Protein AF-A0AAE2YEV3-F1 (afdb_monomer)

pLDDT: mean 71.91, std 13.07, range [46.88, 93.44]

Radius of gyration: 21.53 Å; Cα contacts (8 Å, |Δi|>4): 24; chains: 1; bounding box: 31×25×66 Å

Secondary structure (DSSP, 8-state):
---TTS-S----GGG-HHHHHHHHHHHHHHS-TTS-TT-----BTTB-HHHHHHHHHHHHHHHHHHHHHHHH----HHHHHHHHHHHH--

Solvent-accessible surface area (backbone atoms only — not comparable to full-atom values): 5652 Å² total; per-residue (Å²): 145,80,73,87,76,77,76,67,89,67,71,64,70,80,74,49,64,67,62,53,52,53,50,52,52,53,54,56,68,45,47,68,79,87,55,62,96,83,67,81,52,74,61,56,96,84,40,49,55,62,58,56,50,35,52,53,43,53,53,49,50,51,52,49,52,52,49,50,42,62,72,64,55,67,77,54,59,63,56,56,51,51,54,49,57,54,65,74,78,107

Foldseek 3Di:
DPPPVPQDPPVPLVVPVVLVVVVVVLVVQLDPPVDPDPPQDDQDPNHGPSVVSNVVSVVVVVVSVVVSCVVRVPPCVVVSVVVVVVVVVD

Structure (mmCIF, N/CA/C/O backbone):
data_AF-A0AAE2YEV3-F1
#
_entry.id   AF-A0AAE2YEV3-F1
#
loop_
_atom_site.group_PDB
_atom_site.id
_atom_site.type_symbol
_atom_site.label_atom_id
_atom_site.label_alt_id
_atom_site.label_comp_id
_atom_site.label_asym_id
_atom_site.label_entity_id
_atom_site.label_seq_id
_atom_site.pdbx_PDB_ins_code
_atom_site.Cartn_x
_atom_site.Cartn_y
_atom_site.Cartn_z
_atom_site.occupancy
_atom_site.B_iso_or_equiv
_atom_site.auth_seq_id
_atom_site.auth_comp_id
_atom_site.auth_asym_id
_atom_site.auth_atom_id
_atom_site.pdbx_PDB_model_num
ATOM 1 N N . MET A 1 1 ? -6.670 4.977 -35.887 1.00 46.94 1 MET A N 1
ATOM 2 C CA . MET A 1 1 ? -6.695 5.630 -34.555 1.00 46.94 1 MET A CA 1
ATOM 3 C C . MET A 1 1 ? -6.419 4.608 -33.437 1.00 46.94 1 MET A C 1
ATOM 5 O O . MET A 1 1 ? -7.043 4.681 -32.391 1.00 46.94 1 MET A O 1
ATOM 9 N N . HIS A 1 2 ? -5.503 3.645 -33.635 1.00 46.88 2 HIS A N 1
ATOM 10 C CA . HIS A 1 2 ? -5.128 2.653 -32.606 1.00 46.88 2 HIS A CA 1
ATOM 11 C C . HIS A 1 2 ? -3.599 2.480 -32.455 1.00 46.88 2 HIS A C 1
ATOM 13 O O . HIS A 1 2 ? -3.151 1.769 -31.564 1.00 46.88 2 HIS A O 1
ATOM 19 N N . ASP A 1 3 ? -2.787 3.192 -33.249 1.00 52.25 3 ASP A N 1
ATOM 20 C CA . ASP A 1 3 ? -1.353 2.891 -33.411 1.00 52.25 3 ASP A CA 1
ATOM 21 C C . ASP A 1 3 ? -0.400 3.844 -32.670 1.00 52.25 3 ASP A C 1
ATOM 23 O O . ASP A 1 3 ? 0.798 3.585 -32.582 1.00 52.25 3 ASP A O 1
ATOM 27 N N . VAL A 1 4 ? -0.907 4.935 -32.082 1.00 54.47 4 VAL A N 1
ATOM 28 C CA . VAL A 1 4 ? -0.069 5.933 -31.380 1.00 54.47 4 VAL A CA 1
ATOM 29 C C . VAL A 1 4 ? 0.410 5.478 -29.994 1.00 54.47 4 VAL A C 1
ATOM 31 O O . VAL A 1 4 ? 1.250 6.136 -29.389 1.00 54.47 4 VAL A O 1
ATOM 34 N N . VAL A 1 5 ? -0.101 4.354 -29.482 1.00 55.62 5 VAL A N 1
ATOM 35 C CA . VAL A 1 5 ? 0.227 3.848 -28.135 1.00 55.62 5 VAL A CA 1
ATOM 36 C C . VAL A 1 5 ? 1.496 2.977 -28.128 1.00 55.62 5 VAL A C 1
ATOM 38 O O . VAL A 1 5 ? 2.131 2.830 -27.089 1.00 55.62 5 VAL A O 1
ATOM 41 N N . ASN A 1 6 ? 1.937 2.447 -29.275 1.00 48.38 6 ASN A N 1
ATOM 42 C CA . ASN A 1 6 ? 2.934 1.365 -29.329 1.00 48.38 6 ASN A CA 1
ATOM 43 C C . ASN A 1 6 ? 4.395 1.794 -29.607 1.00 48.38 6 ASN A C 1
ATOM 45 O O . ASN A 1 6 ? 5.208 0.985 -30.045 1.00 48.38 6 ASN A O 1
ATOM 49 N N . MET A 1 7 ? 4.763 3.059 -29.372 1.00 47.53 7 MET A N 1
ATOM 50 C CA . MET A 1 7 ? 6.068 3.607 -29.804 1.00 47.53 7 MET A CA 1
ATOM 51 C C . MET A 1 7 ? 7.071 3.912 -28.690 1.00 47.53 7 MET A C 1
ATOM 53 O O . MET A 1 7 ? 8.215 4.246 -28.993 1.00 47.53 7 MET A O 1
ATOM 57 N N . CYS A 1 8 ? 6.704 3.750 -27.420 1.00 48.78 8 CYS A N 1
ATOM 58 C CA . CYS A 1 8 ? 7.703 3.694 -26.360 1.00 48.78 8 CYS A CA 1
ATOM 59 C C . CYS A 1 8 ? 8.110 2.230 -26.177 1.00 48.78 8 CYS A C 1
ATOM 61 O O . CYS A 1 8 ? 7.263 1.439 -25.763 1.00 48.78 8 CYS A O 1
ATOM 63 N N . PRO A 1 9 ? 9.381 1.845 -26.414 1.00 49.62 9 PRO A N 1
ATOM 64 C CA . PRO A 1 9 ? 9.984 0.690 -25.763 1.00 49.62 9 PRO A CA 1
ATOM 65 C C . PRO A 1 9 ? 9.957 0.930 -24.253 1.00 49.62 9 PRO A C 1
ATOM 67 O O . PRO A 1 9 ? 10.941 1.306 -23.617 1.00 49.62 9 PRO A O 1
ATOM 70 N N . PHE A 1 10 ? 8.773 0.774 -23.680 1.00 54.34 10 PHE A N 1
ATOM 71 C CA . PHE A 1 10 ? 8.532 0.750 -22.263 1.00 54.34 10 PHE A CA 1
ATOM 72 C C . PHE A 1 10 ? 9.229 -0.519 -21.808 1.00 54.34 10 PHE A C 1
ATOM 74 O O . PHE A 1 10 ? 8.707 -1.618 -21.971 1.00 54.34 10 PHE A O 1
ATOM 81 N N . LYS A 1 11 ? 10.483 -0.396 -21.371 1.00 51.00 11 LYS A N 1
ATOM 82 C CA . LYS A 1 11 ? 11.237 -1.501 -20.790 1.00 51.00 11 LYS A CA 1
ATOM 83 C C . LYS A 1 11 ? 10.429 -1.976 -19.595 1.00 51.00 11 LYS A C 1
ATOM 85 O O . LYS A 1 11 ? 10.550 -1.356 -18.548 1.00 51.00 11 LYS A O 1
ATOM 90 N N . GLU A 1 12 ? 9.579 -2.987 -19.799 1.00 52.47 12 GLU A N 1
ATOM 91 C CA . GLU A 1 12 ? 8.485 -3.392 -18.910 1.00 52.47 12 GLU A CA 1
ATOM 92 C C . GLU A 1 12 ? 8.999 -3.538 -17.474 1.00 52.47 12 GLU A C 1
ATOM 94 O O . GLU A 1 12 ? 9.533 -4.587 -17.093 1.00 52.47 12 GLU A O 1
ATOM 99 N N . PRO A 1 13 ? 8.884 -2.478 -16.654 1.00 54.91 13 PRO A N 1
ATOM 100 C CA . PRO A 1 13 ? 9.535 -2.441 -15.357 1.00 54.91 13 PRO A CA 1
ATOM 101 C C . PRO A 1 13 ? 8.819 -3.380 -14.382 1.00 54.91 13 PRO A C 1
ATOM 103 O O . PRO A 1 13 ? 9.421 -3.832 -13.411 1.00 54.91 13 PRO A O 1
ATOM 106 N N . LEU A 1 14 ? 7.573 -3.757 -14.701 1.00 57.69 14 LEU A N 1
ATOM 107 C CA . LEU A 1 14 ? 6.770 -4.751 -13.996 1.00 57.69 14 LEU A CA 1
ATOM 108 C C . LEU A 1 14 ? 7.245 -6.200 -14.174 1.00 57.69 14 LEU A C 1
ATOM 110 O O . LEU A 1 14 ? 6.800 -7.063 -13.422 1.00 57.69 14 LEU A O 1
ATOM 114 N N . LYS A 1 15 ? 8.157 -6.503 -15.108 1.00 63.25 15 LYS A N 1
ATOM 115 C CA . LYS A 1 15 ? 8.599 -7.891 -15.338 1.00 63.25 15 LYS A CA 1
ATOM 116 C C . LYS A 1 15 ? 9.535 -8.420 -14.240 1.00 63.25 15 LYS A C 1
ATOM 118 O O . LYS A 1 15 ? 9.835 -9.612 -14.188 1.00 63.25 15 LYS A O 1
ATOM 123 N N . LYS A 1 16 ? 10.009 -7.553 -13.336 1.00 72.38 16 LYS A N 1
ATOM 124 C CA . LYS A 1 16 ? 10.830 -7.967 -12.193 1.00 72.38 16 LYS A CA 1
ATOM 125 C C . LYS A 1 16 ? 9.951 -8.536 -11.082 1.00 72.38 16 LYS A C 1
ATOM 127 O O . LYS A 1 16 ? 9.393 -7.795 -10.277 1.00 72.38 16 LYS A O 1
ATOM 132 N N . TRP A 1 17 ? 9.922 -9.863 -10.994 1.00 76.62 17 TRP A N 1
ATOM 133 C CA . TRP A 1 17 ? 9.154 -10.618 -9.997 1.00 76.62 17 TRP A CA 1
ATOM 134 C C . TRP A 1 17 ? 9.458 -10.220 -8.536 1.00 76.62 17 TRP A C 1
ATOM 136 O O . TRP A 1 17 ? 8.591 -10.288 -7.673 1.00 76.62 17 TRP A O 1
ATOM 146 N N . TRP A 1 18 ? 10.659 -9.697 -8.261 1.00 79.50 18 TRP A N 1
ATOM 147 C CA . TRP A 1 18 ? 11.035 -9.208 -6.930 1.00 79.50 18 TRP A CA 1
ATOM 148 C C . TRP A 1 18 ? 10.217 -7.992 -6.454 1.00 79.50 18 TRP A C 1
ATOM 150 O O . TRP A 1 18 ? 9.966 -7.859 -5.260 1.00 79.50 18 TRP A O 1
ATOM 160 N N . ILE A 1 19 ? 9.740 -7.135 -7.370 1.00 82.06 19 ILE A N 1
ATOM 161 C CA . ILE A 1 19 ? 8.890 -5.979 -7.018 1.00 82.06 19 ILE A CA 1
ATOM 162 C C . ILE A 1 19 ? 7.548 -6.465 -6.459 1.00 82.06 19 ILE A C 1
ATOM 164 O O . ILE A 1 19 ? 7.050 -5.911 -5.481 1.00 82.06 19 ILE A O 1
ATOM 168 N N . TRP A 1 20 ? 7.002 -7.532 -7.048 1.00 82.94 20 TRP A N 1
ATOM 169 C CA . TRP A 1 20 ? 5.782 -8.184 -6.578 1.00 82.94 20 TRP A CA 1
ATOM 170 C C . TRP A 1 20 ? 5.974 -8.849 -5.216 1.00 82.94 20 TRP A C 1
ATOM 172 O O . TRP A 1 20 ? 5.103 -8.721 -4.364 1.00 82.94 20 TRP A O 1
ATOM 182 N N . ALA A 1 21 ? 7.123 -9.487 -4.973 1.00 86.50 21 ALA A N 1
ATOM 183 C CA . ALA A 1 21 ? 7.424 -10.075 -3.669 1.00 86.50 21 ALA A CA 1
ATOM 184 C C . ALA A 1 21 ? 7.407 -9.024 -2.545 1.00 86.50 21 ALA A C 1
ATOM 186 O O . ALA A 1 21 ? 6.772 -9.242 -1.516 1.00 86.50 21 ALA A O 1
ATOM 1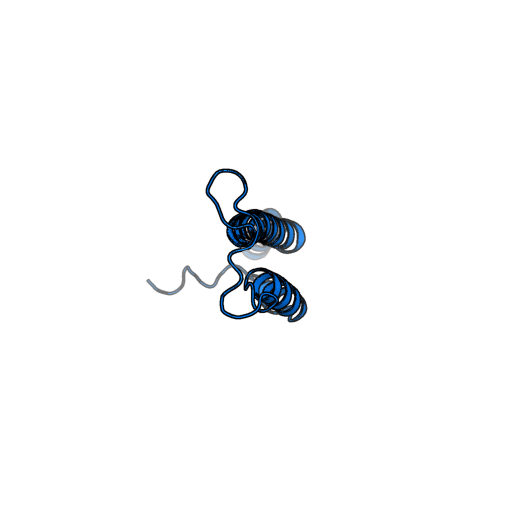87 N N . VAL A 1 22 ? 8.031 -7.858 -2.755 1.00 86.31 22 VAL A N 1
ATOM 188 C CA . VAL A 1 22 ? 8.003 -6.765 -1.765 1.00 86.31 22 VAL A CA 1
ATOM 189 C C . VAL A 1 22 ? 6.589 -6.208 -1.585 1.00 86.31 22 VAL A C 1
ATOM 191 O O . VAL A 1 22 ? 6.176 -5.965 -0.457 1.00 86.31 22 VAL A O 1
ATOM 194 N N . PHE A 1 23 ? 5.817 -6.077 -2.667 1.00 85.38 23 PHE A N 1
ATOM 195 C CA . PHE A 1 23 ? 4.413 -5.659 -2.594 1.00 85.38 23 PHE A CA 1
ATOM 196 C C . PHE A 1 23 ? 3.568 -6.602 -1.736 1.00 85.38 23 PHE A C 1
ATOM 198 O O . PHE A 1 23 ? 2.812 -6.148 -0.884 1.00 85.38 23 PHE A O 1
ATOM 205 N N . VAL A 1 24 ? 3.720 -7.911 -1.944 1.00 87.69 24 VAL A N 1
ATOM 206 C CA . VAL A 1 24 ? 3.010 -8.936 -1.174 1.00 87.69 24 VAL A CA 1
ATOM 207 C C . VAL A 1 24 ? 3.423 -8.882 0.294 1.00 87.69 24 VAL A C 1
ATOM 209 O O . VAL A 1 24 ? 2.557 -8.932 1.156 1.00 87.69 24 VAL A O 1
ATOM 212 N N . ILE A 1 25 ? 4.713 -8.712 0.596 1.00 87.19 25 ILE A N 1
ATOM 213 C CA . ILE A 1 25 ? 5.199 -8.587 1.979 1.00 87.19 25 ILE A CA 1
ATOM 214 C C . ILE A 1 25 ? 4.585 -7.367 2.678 1.00 87.19 25 ILE A C 1
ATOM 216 O O . ILE A 1 25 ? 4.091 -7.506 3.794 1.00 87.19 25 ILE A O 1
ATOM 220 N N . ILE A 1 26 ? 4.576 -6.203 2.021 1.00 85.44 26 ILE A N 1
ATOM 221 C CA . ILE A 1 26 ? 3.956 -4.974 2.545 1.00 85.44 26 ILE A CA 1
ATOM 222 C C . ILE A 1 26 ? 2.461 -5.219 2.798 1.00 85.44 26 ILE A C 1
ATOM 224 O O . ILE A 1 26 ? 1.969 -5.006 3.898 1.00 85.44 26 ILE A O 1
ATOM 228 N N . TYR A 1 27 ? 1.754 -5.812 1.835 1.00 84.06 27 TYR A N 1
ATOM 229 C CA . TYR A 1 27 ? 0.325 -6.095 1.975 1.00 84.06 27 TYR A CA 1
ATOM 230 C C . TYR A 1 27 ? 0.004 -7.080 3.114 1.00 84.06 27 TYR A C 1
ATOM 232 O O . TYR A 1 27 ? -0.998 -6.929 3.809 1.00 84.06 27 TYR A O 1
ATOM 240 N N . LEU A 1 28 ? 0.860 -8.081 3.332 1.00 85.19 28 LEU A N 1
ATOM 241 C CA . LEU A 1 28 ? 0.730 -9.033 4.439 1.00 85.19 28 LEU A CA 1
ATOM 242 C C . LEU A 1 28 ? 0.981 -8.369 5.800 1.00 85.19 28 LEU A C 1
ATOM 244 O O . LEU A 1 28 ? 0.362 -8.758 6.785 1.00 85.19 28 LEU A O 1
ATOM 248 N N . LEU A 1 29 ? 1.860 -7.365 5.855 1.00 80.00 29 LEU A N 1
ATOM 249 C CA . LEU A 1 29 ? 2.098 -6.553 7.052 1.00 80.00 29 LEU A CA 1
ATOM 250 C C . LEU A 1 29 ? 0.952 -5.567 7.318 1.00 80.0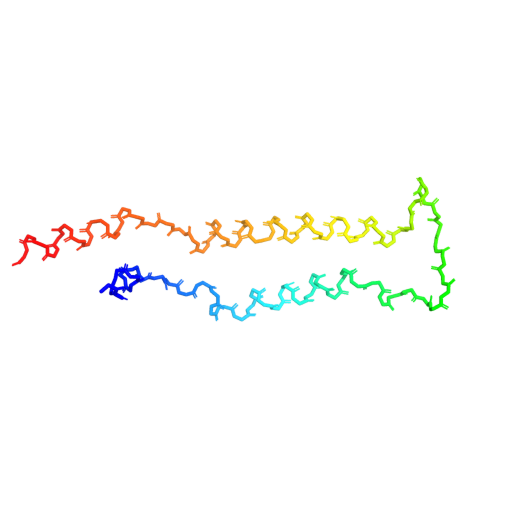0 29 LEU A C 1
ATOM 252 O O . LEU A 1 29 ? 0.651 -5.293 8.481 1.00 80.00 29 LEU A O 1
ATOM 256 N N . ALA A 1 30 ? 0.289 -5.078 6.265 1.00 78.12 30 ALA A N 1
ATOM 257 C CA . ALA A 1 30 ? -0.886 -4.216 6.368 1.00 78.12 30 ALA A CA 1
ATOM 258 C C . ALA A 1 30 ? -2.062 -4.917 7.057 1.00 78.12 30 ALA A C 1
ATOM 260 O O . ALA A 1 30 ? -2.834 -4.289 7.784 1.00 78.12 30 ALA A O 1
ATOM 261 N N . VAL A 1 31 ? -2.227 -6.218 6.808 1.00 75.56 31 VAL A N 1
ATOM 262 C CA . VAL A 1 31 ? -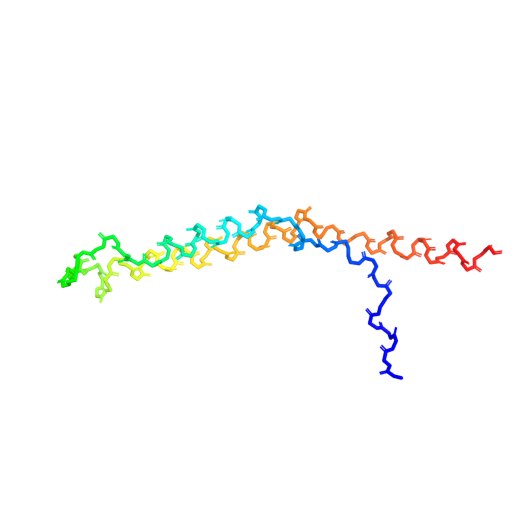3.335 -6.994 7.362 1.00 75.56 31 VAL A CA 1
ATOM 263 C C . VAL A 1 31 ? -2.990 -7.414 8.792 1.00 75.56 31 VAL A C 1
ATOM 265 O O . VAL A 1 31 ? -2.040 -8.168 9.005 1.00 75.56 31 VAL A O 1
ATOM 268 N N . PRO A 1 32 ? -3.779 -7.006 9.802 1.00 69.44 32 PRO A N 1
ATOM 269 C CA . PRO A 1 32 ? -3.526 -7.355 11.193 1.00 69.44 32 PRO A CA 1
ATOM 270 C C . PRO A 1 32 ? -3.976 -8.796 11.497 1.00 69.44 32 PRO A C 1
ATOM 272 O O . PRO A 1 32 ? -4.775 -9.023 12.401 1.00 69.44 32 PRO A O 1
ATOM 275 N N . TRP A 1 33 ? -3.449 -9.795 10.776 1.00 71.62 33 TRP A N 1
ATOM 276 C CA . TRP A 1 33 ? -3.674 -11.218 11.083 1.00 71.62 33 TRP A CA 1
ATOM 277 C C . TRP A 1 33 ? -3.012 -11.645 12.398 1.00 71.62 33 TRP A C 1
ATOM 279 O O . TRP A 1 33 ? -3.249 -12.737 12.903 1.00 71.62 33 TRP A O 1
ATOM 289 N N . TYR A 1 34 ? -2.115 -10.803 12.917 1.00 65.25 34 TYR A N 1
ATOM 290 C CA . TYR A 1 34 ? -1.300 -11.084 14.094 1.00 65.25 34 TYR A CA 1
ATOM 291 C C . TYR A 1 34 ? -2.080 -10.869 15.397 1.00 65.25 34 TYR A C 1
ATOM 293 O O . TYR A 1 34 ? -1.603 -11.259 16.461 1.00 65.25 34 TYR A O 1
ATOM 301 N N . PHE A 1 35 ? -3.267 -10.254 15.330 1.00 64.25 35 PHE A N 1
ATOM 302 C CA . PHE A 1 35 ? -4.121 -10.033 16.491 1.00 64.25 35 PHE A CA 1
ATOM 303 C C . PHE A 1 35 ? -5.206 -11.117 16.594 1.00 64.25 35 PHE A C 1
ATOM 305 O O . PHE A 1 35 ? -5.876 -11.405 15.601 1.00 64.25 35 PHE A O 1
ATOM 312 N N . PRO A 1 36 ? -5.421 -11.712 17.784 1.00 65.56 36 PRO A N 1
ATOM 313 C CA . PRO A 1 36 ? -6.497 -12.673 17.983 1.00 65.56 36 PRO A CA 1
ATOM 314 C C . PRO A 1 36 ? -7.864 -12.004 17.799 1.00 65.56 36 PRO A C 1
ATOM 316 O O . PRO A 1 36 ? -8.057 -10.833 18.142 1.00 65.56 36 PRO A O 1
ATOM 319 N N . THR A 1 37 ? -8.825 -12.761 17.265 1.00 58.94 37 THR A N 1
ATOM 320 C CA . THR A 1 37 ? -10.213 -12.326 17.061 1.00 58.94 37 THR A CA 1
ATOM 321 C C . THR A 1 37 ? -10.801 -11.825 18.380 1.00 58.94 37 THR A C 1
ATOM 323 O O . THR A 1 37 ? -11.058 -12.617 19.283 1.00 58.94 37 THR A O 1
ATOM 326 N N . GLY A 1 38 ? -10.981 -10.507 18.502 1.00 60.66 38 GLY A N 1
ATOM 327 C CA . GLY A 1 38 ? -11.510 -9.854 19.706 1.00 60.66 38 GLY A CA 1
ATOM 328 C C . GLY A 1 38 ? -10.523 -8.955 20.457 1.00 60.66 38 GLY A C 1
ATOM 329 O O . GLY A 1 38 ? -10.932 -8.288 21.405 1.00 60.66 38 GLY A O 1
ATOM 330 N N . TYR A 1 39 ? -9.253 -8.873 20.043 1.00 58.06 39 TYR A N 1
ATOM 331 C CA . TYR A 1 39 ? -8.296 -7.969 20.684 1.00 58.06 39 TYR A CA 1
ATOM 332 C C . TYR A 1 39 ? -8.455 -6.535 20.168 1.00 58.06 39 TYR A C 1
ATOM 334 O O . TYR A 1 39 ? -7.820 -6.107 19.202 1.00 58.06 39 TYR A O 1
ATOM 342 N N . VAL A 1 40 ? -9.305 -5.768 20.848 1.00 58.97 40 VAL A N 1
ATOM 343 C CA . VAL A 1 40 ? -9.299 -4.304 20.774 1.00 58.97 40 VAL A CA 1
ATOM 344 C C . VAL A 1 40 ? -8.056 -3.842 21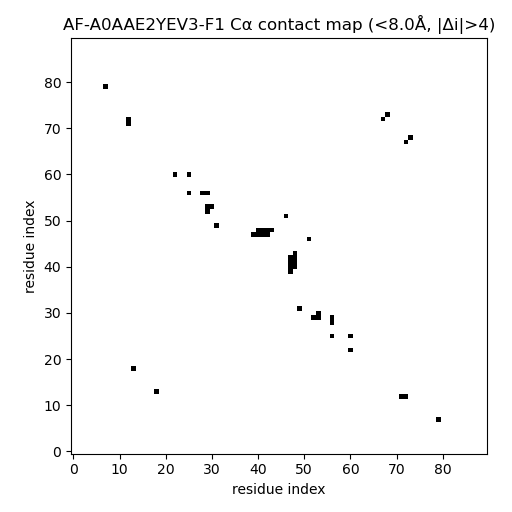.539 1.00 58.97 40 VAL A C 1
ATOM 346 O O . VAL A 1 40 ? -8.111 -3.546 22.729 1.00 58.97 40 VAL A O 1
ATOM 349 N N . GLY A 1 41 ? -6.893 -3.902 20.882 1.00 63.28 41 GLY A N 1
ATOM 350 C CA . GLY A 1 41 ? -5.632 -3.412 21.446 1.00 63.28 41 GLY A CA 1
ATOM 351 C C . GLY A 1 41 ? -5.752 -1.953 21.914 1.00 63.28 41 GLY A C 1
ATOM 352 O O . GLY A 1 41 ? -6.683 -1.262 21.491 1.00 63.28 41 GLY A O 1
ATOM 353 N N . PRO A 1 42 ? -4.841 -1.475 22.785 1.00 65.44 42 PRO A N 1
ATOM 354 C CA . PRO A 1 42 ? -4.979 -0.188 23.456 1.00 65.44 42 PRO A CA 1
ATOM 355 C C . PRO A 1 42 ? -5.294 0.922 22.456 1.00 65.44 42 PRO A C 1
ATOM 357 O O . PRO A 1 42 ? -4.573 1.139 21.484 1.00 65.44 42 PRO A O 1
ATOM 360 N N . ILE A 1 43 ? -6.424 1.581 22.687 1.00 65.25 43 ILE A N 1
ATOM 361 C CA . ILE A 1 43 ? -6.932 2.650 21.842 1.00 65.25 43 ILE A CA 1
ATOM 362 C C . ILE A 1 43 ? -6.030 3.863 22.074 1.00 65.25 43 ILE A C 1
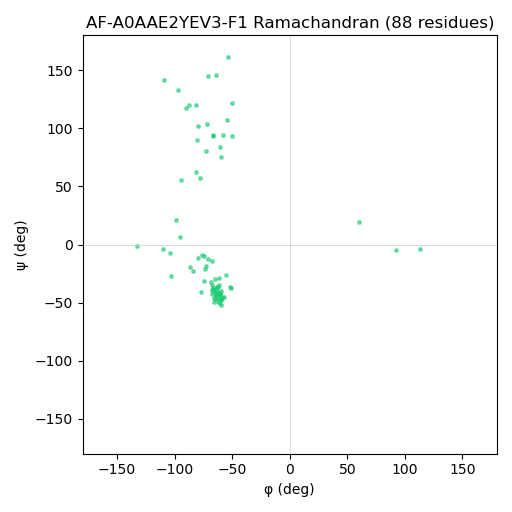ATOM 364 O O . ILE A 1 43 ? -6.122 4.529 23.105 1.00 65.25 43 ILE A O 1
ATOM 368 N N . ILE A 1 44 ? -5.137 4.145 21.129 1.00 67.19 44 ILE A N 1
ATOM 369 C CA . ILE A 1 44 ? -4.330 5.365 21.148 1.00 67.19 44 ILE A CA 1
ATOM 370 C C . ILE A 1 44 ? -5.152 6.443 20.442 1.00 67.19 44 ILE A C 1
ATOM 372 O O . ILE A 1 44 ? -5.524 6.287 19.283 1.00 67.19 44 ILE A O 1
ATOM 376 N N . PHE A 1 45 ? -5.464 7.542 21.139 1.00 65.50 45 PHE A N 1
ATOM 377 C CA . PHE A 1 45 ? -6.186 8.693 20.566 1.00 65.50 45 PHE A CA 1
ATOM 378 C C . PHE A 1 45 ? -7.596 8.404 20.001 1.00 65.50 45 PHE A C 1
ATOM 380 O O . PHE A 1 45 ? -8.124 9.193 19.222 1.00 65.50 45 PHE A O 1
ATOM 387 N N . GLY A 1 46 ? -8.235 7.296 20.382 1.00 72.44 46 GLY A N 1
ATOM 388 C CA . GLY A 1 46 ? -9.535 6.888 19.823 1.00 72.44 46 GLY A CA 1
ATOM 389 C C . GLY A 1 46 ? -9.432 5.954 18.612 1.00 72.44 46 GLY A C 1
ATOM 390 O O . GLY A 1 46 ? -10.453 5.435 18.167 1.00 72.44 46 GLY A O 1
ATOM 391 N N . PHE A 1 47 ? -8.217 5.677 18.123 1.00 70.50 47 PHE A N 1
ATOM 392 C CA . PHE A 1 47 ? -7.970 4.748 17.025 1.00 70.50 47 PHE A CA 1
ATOM 393 C C . PHE A 1 47 ? -7.291 3.462 17.514 1.00 70.50 47 PHE A C 1
ATOM 395 O O . PHE A 1 47 ? -6.416 3.496 18.385 1.00 70.50 47 PHE A O 1
ATOM 402 N N . PRO A 1 48 ? -7.671 2.301 16.963 1.00 78.06 48 PRO A N 1
ATOM 403 C CA . PRO A 1 48 ? -6.998 1.057 17.286 1.00 78.06 48 PRO A CA 1
ATOM 404 C C . PRO A 1 48 ? -5.595 1.031 16.657 1.00 78.06 48 PRO A C 1
ATOM 406 O O . PRO A 1 48 ? -5.395 1.538 15.554 1.00 78.06 48 PRO A O 1
ATOM 409 N N . LEU A 1 49 ? -4.617 0.417 17.334 1.00 77.44 49 LEU A N 1
ATOM 410 C CA . LEU A 1 49 ? -3.208 0.389 16.896 1.00 77.44 49 LEU A CA 1
ATOM 411 C C . LEU A 1 49 ? -3.014 -0.076 15.449 1.00 77.44 49 LEU A C 1
ATOM 413 O O . LEU A 1 49 ? -2.158 0.442 14.736 1.00 77.44 49 LEU A O 1
ATOM 417 N N . TRP A 1 50 ? -3.828 -1.034 15.005 1.00 76.62 50 TRP A N 1
ATOM 418 C CA . TRP A 1 50 ? -3.770 -1.545 13.640 1.00 76.62 50 TRP A CA 1
ATOM 419 C C . TRP A 1 50 ? -4.058 -0.463 12.590 1.00 76.62 50 TRP A C 1
ATOM 421 O O . TRP A 1 50 ? -3.488 -0.517 11.506 1.00 76.62 50 TRP A O 1
ATOM 431 N N . ALA A 1 51 ? -4.855 0.562 12.906 1.00 81.06 51 ALA A N 1
ATOM 432 C CA . ALA A 1 51 ? -5.112 1.669 11.988 1.00 81.06 51 ALA A CA 1
ATOM 433 C C . ALA A 1 51 ? -3.850 2.515 11.744 1.00 81.06 51 ALA A C 1
ATOM 435 O O . ALA A 1 51 ? -3.596 2.923 10.613 1.00 81.06 51 ALA A O 1
ATOM 436 N N . LEU A 1 52 ? -3.022 2.728 12.775 1.00 83.38 52 LEU A N 1
ATOM 437 C CA . LEU A 1 52 ? -1.735 3.421 12.631 1.00 83.38 52 LEU A CA 1
ATOM 438 C C . LEU A 1 52 ? -0.746 2.604 11.796 1.00 83.38 52 LEU A C 1
ATOM 440 O O . LEU A 1 52 ? -0.017 3.173 10.988 1.00 83.38 52 LEU A O 1
ATOM 444 N N . ILE A 1 53 ? -0.749 1.279 11.968 1.00 83.62 53 ILE A N 1
ATOM 445 C CA . ILE A 1 53 ? 0.093 0.368 11.185 1.00 83.62 53 ILE A CA 1
ATOM 446 C C . ILE A 1 53 ? -0.282 0.466 9.705 1.00 83.62 53 ILE A C 1
ATOM 448 O O . ILE A 1 53 ? 0.593 0.718 8.886 1.00 83.62 53 ILE A O 1
ATOM 452 N N . VAL A 1 54 ? -1.573 0.380 9.368 1.00 85.25 54 VAL A N 1
ATOM 453 C CA . VAL A 1 54 ? -2.053 0.539 7.983 1.00 85.25 54 VAL A CA 1
ATOM 454 C C . VAL A 1 54 ? -1.694 1.918 7.427 1.00 85.25 54 VAL A C 1
ATOM 456 O O . VAL A 1 54 ? -1.274 2.033 6.279 1.00 85.25 54 VAL A O 1
ATOM 459 N N . PHE A 1 55 ? -1.809 2.974 8.234 1.00 88.50 55 PHE A N 1
ATOM 460 C CA . PHE A 1 55 ? -1.455 4.324 7.799 1.00 88.50 55 PHE A CA 1
ATOM 461 C C . PHE A 1 55 ? 0.037 4.437 7.446 1.00 88.50 55 PHE A C 1
ATOM 463 O O . PHE A 1 55 ? 0.392 4.918 6.369 1.00 88.50 55 PHE A O 1
ATOM 470 N N . LEU A 1 56 ? 0.920 3.925 8.304 1.00 89.31 56 LEU A N 1
ATOM 471 C CA . LEU A 1 56 ? 2.359 3.867 8.026 1.00 89.31 56 LEU A CA 1
ATOM 472 C C . LEU A 1 56 ? 2.678 2.982 6.818 1.00 89.31 56 LEU A C 1
ATOM 474 O O . LEU A 1 56 ? 3.558 3.318 6.020 1.00 89.31 56 LEU A O 1
ATOM 478 N N . ASP A 1 57 ? 1.945 1.887 6.655 1.0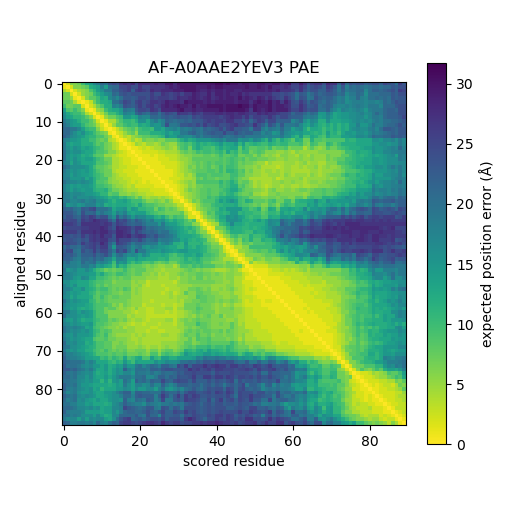0 89.56 57 ASP A N 1
ATOM 479 C CA . ASP A 1 57 ? 2.131 0.962 5.548 1.00 89.56 57 ASP A CA 1
ATOM 480 C C . ASP A 1 57 ? 1.733 1.597 4.206 1.00 89.56 57 ASP A C 1
ATOM 482 O O . ASP A 1 57 ? 2.479 1.506 3.233 1.00 89.56 57 ASP A O 1
ATOM 486 N N . THR A 1 58 ? 0.649 2.383 4.160 1.00 89.88 58 THR A N 1
ATOM 487 C CA . THR A 1 58 ? 0.274 3.142 2.949 1.00 89.88 58 THR A CA 1
ATOM 488 C C . THR A 1 58 ? 1.327 4.174 2.540 1.00 89.88 58 THR A C 1
ATOM 490 O O . THR A 1 58 ? 1.642 4.292 1.353 1.00 89.88 58 THR A O 1
ATOM 493 N N . ILE A 1 59 ? 1.923 4.886 3.503 1.00 93.44 59 ILE A N 1
ATOM 494 C CA . ILE A 1 59 ? 3.031 5.819 3.242 1.00 93.44 59 ILE A CA 1
ATOM 495 C C . ILE A 1 59 ? 4.247 5.053 2.713 1.00 93.44 59 ILE A C 1
ATOM 497 O O . ILE A 1 59 ? 4.862 5.458 1.724 1.00 93.44 59 ILE A O 1
ATOM 501 N N . THR A 1 60 ? 4.574 3.925 3.342 1.00 91.19 60 THR A N 1
ATOM 502 C CA . THR A 1 60 ? 5.690 3.061 2.941 1.00 91.19 60 THR A CA 1
ATOM 503 C C . THR A 1 60 ? 5.490 2.525 1.522 1.00 91.19 60 THR A C 1
ATOM 505 O O . THR A 1 60 ? 6.416 2.574 0.711 1.00 91.19 60 THR A O 1
ATOM 508 N N . LEU A 1 61 ? 4.271 2.105 1.176 1.00 89.38 61 LEU A N 1
ATOM 509 C CA . LEU A 1 61 ? 3.890 1.654 -0.161 1.00 89.38 61 LEU A CA 1
ATOM 510 C C . LEU A 1 61 ? 4.003 2.781 -1.196 1.00 89.38 61 LEU A C 1
ATOM 512 O O . LEU A 1 61 ? 4.564 2.571 -2.273 1.00 89.38 61 LEU A O 1
ATOM 516 N N . ALA A 1 62 ? 3.544 3.991 -0.873 1.00 90.50 62 ALA A N 1
ATOM 517 C CA . ALA A 1 62 ? 3.675 5.151 -1.755 1.00 90.50 62 ALA A CA 1
ATOM 518 C C . ALA A 1 62 ? 5.148 5.505 -2.031 1.00 90.50 62 ALA A C 1
ATOM 520 O O . ALA A 1 62 ? 5.535 5.739 -3.183 1.00 90.50 62 ALA A O 1
ATOM 521 N N . LEU A 1 63 ? 5.992 5.491 -0.994 1.00 91.81 63 LEU A N 1
ATOM 522 C CA . LEU A 1 63 ? 7.435 5.695 -1.131 1.00 91.81 63 LEU A CA 1
ATOM 523 C C . LEU A 1 63 ? 8.087 4.577 -1.945 1.00 91.81 63 LEU A C 1
ATOM 525 O O . LEU A 1 63 ? 8.913 4.865 -2.811 1.00 91.81 63 LEU A O 1
ATOM 529 N N . TRP A 1 64 ? 7.694 3.323 -1.720 1.00 87.75 64 TRP A N 1
ATOM 530 C CA . TRP A 1 64 ? 8.196 2.170 -2.464 1.00 87.75 64 TRP A CA 1
ATOM 531 C C . TRP A 1 64 ? 7.895 2.288 -3.957 1.00 87.75 64 TRP A C 1
ATOM 533 O O . TRP A 1 64 ? 8.807 2.188 -4.780 1.00 87.75 64 TRP A O 1
ATOM 543 N N . VAL A 1 65 ? 6.642 2.579 -4.318 1.00 85.12 65 VAL A N 1
ATOM 544 C CA . VAL A 1 65 ? 6.238 2.794 -5.715 1.00 85.12 65 VAL A CA 1
ATOM 545 C C . VAL A 1 65 ? 7.024 3.956 -6.320 1.00 85.12 65 VAL A C 1
ATOM 547 O O . VAL A 1 65 ? 7.601 3.811 -7.397 1.00 85.12 65 VAL A O 1
ATOM 550 N N . THR A 1 66 ? 7.129 5.079 -5.610 1.00 88.19 66 THR A N 1
ATOM 551 C CA . THR A 1 66 ? 7.884 6.256 -6.071 1.00 88.19 66 THR A CA 1
ATOM 552 C C . THR A 1 66 ? 9.365 5.936 -6.290 1.00 88.19 66 THR A C 1
ATOM 554 O O . THR A 1 66 ? 9.957 6.349 -7.289 1.00 88.19 66 THR A O 1
ATOM 557 N N . PHE A 1 67 ? 9.976 5.162 -5.392 1.00 86.38 67 PHE A N 1
ATOM 558 C CA . PHE A 1 67 ? 11.363 4.722 -5.503 1.00 86.38 67 PHE A CA 1
ATOM 559 C C . PHE A 1 67 ? 11.573 3.777 -6.689 1.00 86.38 67 PHE A C 1
ATOM 561 O O . PHE A 1 67 ? 12.509 3.968 -7.469 1.00 86.38 67 PHE A O 1
ATOM 568 N N . VAL A 1 68 ? 10.691 2.789 -6.860 1.00 83.25 68 VAL A N 1
ATOM 569 C CA . VAL A 1 68 ? 10.715 1.846 -7.987 1.00 83.25 68 VAL A CA 1
ATOM 570 C C . VAL A 1 68 ? 10.589 2.598 -9.307 1.00 83.25 68 VAL A C 1
ATOM 572 O O . VAL A 1 68 ? 11.386 2.357 -10.217 1.00 83.25 68 VAL A O 1
ATOM 575 N N . LEU A 1 69 ? 9.655 3.548 -9.392 1.00 78.88 69 LEU A N 1
ATOM 576 C CA . LEU A 1 69 ? 9.504 4.416 -10.554 1.00 78.88 69 LEU A CA 1
ATOM 577 C C . LEU A 1 69 ? 10.788 5.215 -10.790 1.00 78.88 69 LEU A C 1
ATOM 579 O O . LEU A 1 69 ? 11.379 5.109 -11.851 1.00 78.88 69 LEU A O 1
ATOM 583 N N . ARG A 1 70 ? 11.335 5.920 -9.804 1.00 78.56 70 ARG A N 1
ATOM 584 C CA . ARG A 1 70 ? 12.568 6.698 -10.017 1.00 78.56 70 ARG A CA 1
ATOM 585 C C . ARG A 1 70 ? 13.784 5.841 -10.412 1.00 78.56 70 ARG A C 1
ATOM 587 O O . ARG A 1 70 ? 14.626 6.291 -11.185 1.00 78.56 70 ARG A O 1
ATOM 594 N N . LYS A 1 71 ? 13.898 4.618 -9.886 1.00 75.69 71 LYS A N 1
ATOM 595 C CA . LYS A 1 71 ? 15.021 3.695 -10.141 1.00 75.69 71 LYS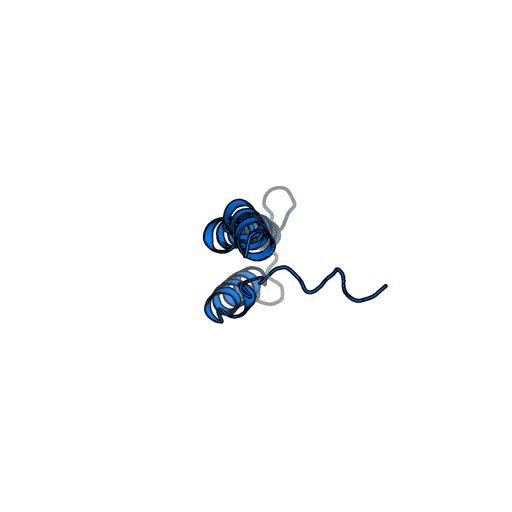 A CA 1
ATOM 596 C C . LYS A 1 71 ? 14.926 3.010 -11.507 1.00 75.69 71 LYS A C 1
ATOM 598 O O . LYS A 1 71 ? 15.949 2.805 -12.159 1.00 75.69 71 LYS A O 1
ATOM 603 N N . HIS A 1 72 ? 13.728 2.591 -11.909 1.00 68.44 72 HIS A N 1
ATOM 604 C CA . HIS A 1 72 ? 13.514 1.778 -13.113 1.00 68.44 72 HIS A CA 1
ATOM 605 C C . HIS A 1 72 ? 12.957 2.569 -14.290 1.00 68.44 72 HIS A C 1
ATOM 607 O O . HIS A 1 72 ? 13.227 2.233 -15.440 1.00 68.44 72 HIS A O 1
ATOM 613 N N . PHE A 1 73 ? 12.238 3.637 -13.990 1.00 66.12 73 PHE A N 1
ATOM 614 C CA . PHE A 1 73 ? 11.680 4.601 -14.917 1.00 66.12 73 PHE A CA 1
ATOM 615 C C . PHE A 1 73 ? 12.654 5.778 -15.053 1.00 66.12 73 PHE A C 1
ATOM 617 O O . PHE A 1 73 ? 12.326 6.939 -14.814 1.00 66.12 73 PHE A O 1
ATOM 624 N N . SER A 1 74 ? 13.901 5.472 -15.425 1.00 53.06 74 SER A N 1
ATOM 625 C CA . SER A 1 74 ? 14.753 6.483 -16.044 1.00 53.06 74 SER A CA 1
ATOM 626 C C . SER A 1 74 ? 14.113 6.782 -17.394 1.00 53.06 74 SER A C 1
ATOM 628 O O . SER A 1 74 ? 14.288 6.050 -18.367 1.00 53.06 74 SER A O 1
ATOM 630 N N . TRP A 1 75 ? 13.260 7.802 -17.408 1.00 56.12 75 TRP A N 1
ATOM 631 C CA . TRP A 1 75 ? 12.784 8.450 -18.614 1.00 56.12 75 TRP A CA 1
ATOM 632 C C . TRP A 1 75 ? 14.003 9.013 -19.334 1.00 56.12 75 TRP A C 1
ATOM 634 O O . TRP A 1 75 ? 14.318 10.190 -19.199 1.00 56.12 75 TRP A O 1
ATOM 644 N N . ASN A 1 76 ? 14.693 8.191 -20.118 1.00 56.06 76 ASN A N 1
ATOM 645 C CA . ASN A 1 76 ? 15.595 8.730 -21.115 1.00 56.06 76 ASN A CA 1
ATOM 646 C C . ASN A 1 76 ? 14.758 9.124 -22.336 1.00 56.06 76 ASN A C 1
ATOM 648 O O . ASN A 1 76 ? 14.866 8.547 -23.414 1.00 56.06 76 ASN A O 1
ATOM 652 N N . VAL A 1 77 ? 13.837 10.080 -22.131 1.00 61.47 77 VAL A N 1
ATOM 653 C CA . VAL A 1 77 ? 13.089 10.744 -23.216 1.00 61.47 77 VAL A CA 1
ATOM 654 C C . VAL A 1 77 ? 14.083 11.242 -24.258 1.00 61.47 77 VAL A C 1
ATOM 656 O O . VAL A 1 77 ? 13.839 11.109 -25.453 1.00 61.47 77 VAL A O 1
ATOM 659 N N . GLU A 1 78 ? 15.235 11.724 -23.791 1.00 62.56 78 GLU A N 1
ATOM 660 C CA . GLU A 1 78 ? 16.363 12.122 -24.622 1.00 62.56 78 GLU A CA 1
ATOM 661 C C . GLU A 1 78 ? 16.857 10.978 -25.512 1.00 62.56 78 GLU A C 1
ATOM 663 O O . GLU A 1 78 ? 16.991 11.197 -26.710 1.00 62.56 78 GLU A O 1
ATOM 668 N N . ASP A 1 79 ? 17.026 9.748 -25.012 1.00 64.94 79 ASP A N 1
ATOM 669 C CA . ASP A 1 79 ? 17.398 8.604 -25.865 1.00 64.94 79 ASP A CA 1
ATOM 670 C C . ASP A 1 79 ? 16.328 8.272 -26.906 1.00 64.94 79 ASP A C 1
ATOM 672 O O . ASP A 1 79 ? 16.665 7.916 -28.037 1.00 64.94 79 ASP A O 1
ATOM 676 N N . PHE A 1 80 ? 15.042 8.375 -26.557 1.00 65.94 80 PHE A N 1
ATOM 677 C CA . PHE A 1 80 ? 13.962 8.118 -27.514 1.00 65.94 80 PHE A CA 1
ATOM 678 C C . PHE A 1 80 ? 13.928 9.178 -28.621 1.00 65.94 80 PHE A C 1
ATOM 680 O O . PHE A 1 80 ? 13.802 8.821 -29.794 1.00 65.94 80 PHE A O 1
ATOM 687 N N . ILE A 1 81 ? 14.095 10.459 -28.273 1.00 71.06 81 ILE A N 1
ATOM 688 C CA . ILE A 1 81 ? 14.176 11.565 -29.238 1.00 71.06 81 ILE A CA 1
ATOM 689 C C . ILE A 1 81 ? 15.434 11.416 -30.096 1.00 71.06 81 ILE A C 1
ATOM 691 O O . ILE A 1 81 ? 15.347 11.461 -31.322 1.00 71.06 81 ILE A O 1
ATOM 695 N N . LYS A 1 82 ? 16.587 11.153 -29.477 1.00 70.94 82 LYS A N 1
ATOM 696 C CA . LYS A 1 82 ? 17.874 10.998 -30.164 1.00 70.94 82 LYS A CA 1
ATOM 697 C C . LYS A 1 82 ? 17.844 9.823 -31.141 1.00 70.94 82 LYS A C 1
ATOM 699 O O . LYS A 1 82 ? 18.293 9.962 -32.274 1.00 70.94 82 LYS A O 1
ATOM 704 N N . LYS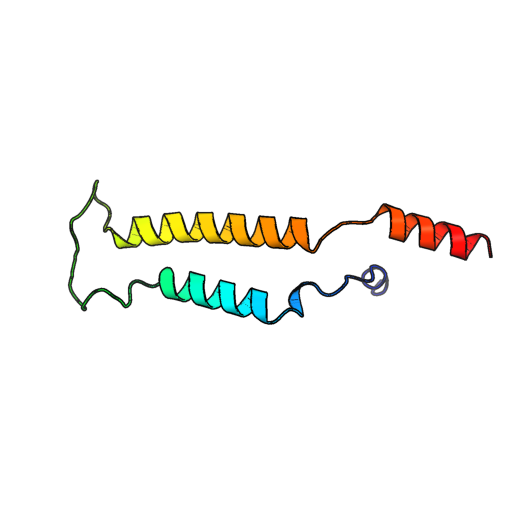 A 1 83 ? 17.238 8.696 -30.754 1.00 70.50 83 LYS A N 1
ATOM 705 C CA . LYS A 1 83 ? 17.061 7.533 -31.636 1.00 70.50 83 LYS A CA 1
ATOM 706 C C . LYS A 1 83 ? 16.095 7.813 -32.791 1.00 70.50 83 LYS A C 1
ATOM 708 O O . LYS A 1 83 ? 16.314 7.295 -33.882 1.00 70.50 83 LYS A O 1
ATOM 713 N N . LYS A 1 84 ? 15.054 8.627 -32.578 1.00 73.00 84 LYS A N 1
ATOM 714 C CA . LYS A 1 84 ? 14.150 9.074 -33.652 1.00 73.00 84 LYS A CA 1
ATOM 715 C C . LYS A 1 84 ? 14.873 9.962 -34.665 1.00 73.00 84 LYS A C 1
ATOM 717 O O . LYS A 1 84 ? 14.808 9.674 -35.850 1.00 73.00 84 LYS A O 1
ATOM 722 N N . VAL A 1 85 ? 15.596 10.977 -34.186 1.00 78.56 85 VAL A N 1
ATOM 723 C CA . VAL A 1 85 ? 16.338 11.929 -35.030 1.00 78.56 85 VAL A CA 1
ATOM 724 C C . VAL A 1 85 ? 17.399 11.217 -35.867 1.00 78.56 85 VAL A C 1
ATOM 726 O O . VAL A 1 85 ? 17.530 11.504 -37.049 1.00 78.56 85 VAL A O 1
ATOM 729 N N . VAL A 1 86 ? 18.138 10.263 -35.293 1.00 80.94 86 VAL A N 1
ATOM 730 C CA . VAL A 1 86 ? 19.138 9.486 -36.050 1.00 80.94 86 VAL A CA 1
ATOM 731 C C . VAL A 1 86 ? 18.485 8.677 -37.172 1.00 80.94 86 VAL A C 1
ATOM 733 O O . VAL A 1 86 ? 18.997 8.674 -38.280 1.00 80.94 86 VAL A O 1
ATOM 736 N N . LYS A 1 87 ? 17.335 8.044 -36.910 1.00 75.19 87 LYS A N 1
ATOM 737 C CA . LYS A 1 87 ? 16.646 7.181 -37.881 1.00 75.19 87 LYS A CA 1
ATOM 738 C C . LYS A 1 87 ? 15.940 7.943 -39.012 1.00 75.19 87 LYS A C 1
ATOM 740 O O . LYS A 1 87 ? 15.604 7.344 -40.018 1.00 75.19 87 LYS A O 1
ATOM 745 N N . GLU A 1 88 ? 15.635 9.221 -38.815 1.00 78.31 88 GLU A N 1
ATOM 746 C CA . GLU A 1 88 ? 15.031 10.082 -39.844 1.00 78.31 88 GLU A CA 1
ATOM 747 C C . GLU A 1 88 ? 16.084 10.693 -40.783 1.00 78.31 88 GLU A C 1
ATOM 749 O O . GLU A 1 88 ? 15.765 11.058 -41.908 1.00 78.31 88 GLU A O 1
ATOM 754 N N . ASN A 1 89 ? 17.338 10.786 -40.327 1.00 68.75 89 ASN A N 1
ATOM 755 C CA . ASN A 1 89 ? 18.468 11.314 -41.097 1.00 68.75 89 ASN A CA 1
ATOM 756 C C . ASN A 1 89 ? 19.298 10.221 -41.808 1.00 68.75 89 ASN A C 1
ATOM 758 O O . ASN A 1 89 ? 20.352 10.537 -42.360 1.00 68.75 89 ASN A O 1
ATOM 762 N N . GLU A 1 90 ? 18.855 8.963 -41.763 1.00 65.75 90 GLU A N 1
ATOM 763 C CA . GLU A 1 90 ? 19.451 7.797 -42.439 1.00 65.75 90 GLU A CA 1
ATOM 764 C C . GLU A 1 90 ? 18.519 7.316 -43.558 1.00 65.75 90 GLU A C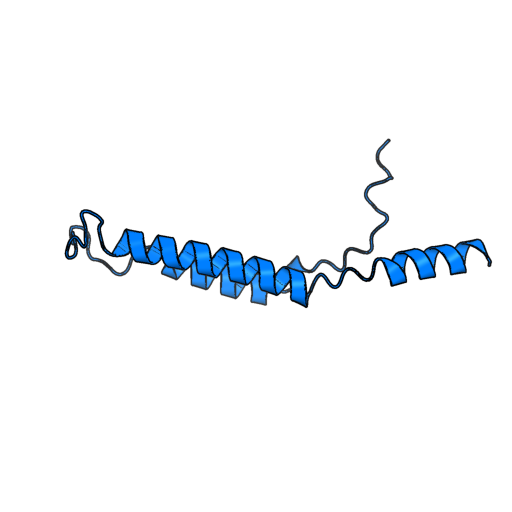 1
ATOM 766 O O . GLU A 1 90 ? 19.021 7.091 -44.682 1.00 65.75 90 GLU A O 1
#

Mean predicted aligned error: 13.29 Å

Sequence (90 aa):
MHDVVNMCPFKEPLKKWWIWAVFVIIYLLAVPWYFPTGYVGPIIFGFPLWALIVFLDTITLALWVTFVLRKHFSWNVEDFIKKKVVKENE